Protein AF-A0A8T6W483-F1 (afdb_monomer_lite)

Structure (mmCIF, N/CA/C/O backbone):
data_AF-A0A8T6W483-F1
#
_entry.id   AF-A0A8T6W483-F1
#
loop_
_atom_site.group_PDB
_atom_site.id
_atom_site.type_symbol
_atom_site.label_atom_id
_atom_site.label_alt_id
_atom_site.label_comp_id
_atom_site.label_asym_id
_atom_site.label_entity_id
_atom_site.label_seq_id
_atom_site.pdbx_PDB_ins_code
_atom_site.Cartn_x
_atom_site.Cartn_y
_atom_site.Cartn_z
_atom_site.occupancy
_atom_site.B_iso_or_equiv
_atom_site.auth_seq_id
_atom_site.auth_comp_id
_atom_site.auth_asym_id
_atom_site.auth_atom_id
_atom_site.pdbx_PDB_model_num
ATOM 1 N N . ASP A 1 1 ? -17.066 11.357 28.129 1.00 51.72 1 ASP A N 1
ATOM 2 C CA . ASP A 1 1 ? -15.666 11.768 27.969 1.00 51.72 1 ASP A CA 1
ATOM 3 C C . ASP A 1 1 ? -14.871 11.262 29.164 1.00 51.72 1 ASP A C 1
ATOM 5 O O . ASP A 1 1 ? -14.625 11.970 30.138 1.00 51.72 1 ASP A O 1
ATOM 9 N N . ASP A 1 2 ? -14.627 9.959 29.129 1.00 63.34 2 ASP A N 1
ATOM 10 C CA . ASP A 1 2 ? -13.839 9.135 30.064 1.00 63.34 2 ASP A CA 1
ATOM 11 C C . ASP A 1 2 ? -12.342 9.124 29.708 1.00 63.34 2 ASP A C 1
ATOM 13 O O . ASP A 1 2 ? -11.528 8.600 30.469 1.00 63.34 2 ASP A O 1
ATOM 17 N N . GLY A 1 3 ? -11.967 9.765 28.598 1.00 61.94 3 GLY A N 1
ATOM 18 C CA . GLY A 1 3 ? -10.598 9.835 28.106 1.00 61.94 3 GLY A CA 1
ATOM 19 C C . GLY A 1 3 ? -10.257 8.792 27.041 1.00 61.94 3 GLY A C 1
ATOM 20 O O . GLY A 1 3 ? -9.123 8.830 26.552 1.00 61.94 3 GLY A O 1
ATOM 21 N N . ASN A 1 4 ? -11.193 7.921 26.648 1.00 66.81 4 ASN A N 1
ATOM 22 C CA . ASN A 1 4 ? -11.024 7.029 25.504 1.00 66.81 4 ASN A CA 1
ATOM 23 C C . ASN A 1 4 ? -11.397 7.756 24.200 1.00 66.81 4 ASN A C 1
ATOM 25 O O . ASN A 1 4 ? -12.457 8.374 24.107 1.00 66.81 4 ASN A O 1
ATOM 29 N N . PRO A 1 5 ? -10.518 7.774 23.179 1.00 69.19 5 PRO A N 1
ATOM 30 C CA . PRO A 1 5 ? -10.839 8.443 21.929 1.00 69.19 5 PRO A CA 1
ATOM 31 C C . PRO A 1 5 ? -11.885 7.650 21.140 1.00 69.19 5 PRO A C 1
ATOM 33 O O . PRO A 1 5 ? -11.557 6.623 20.552 1.00 69.19 5 PRO A O 1
ATOM 36 N N . GLU A 1 6 ? -13.081 8.225 20.995 1.00 81.19 6 GLU A N 1
ATOM 37 C CA . GLU A 1 6 ? -14.176 7.639 20.203 1.00 81.19 6 GLU A CA 1
ATOM 38 C C . GLU A 1 6 ? -13.802 7.370 18.728 1.00 81.19 6 GLU A C 1
ATOM 40 O O . GLU A 1 6 ? -14.425 6.589 18.003 1.00 81.19 6 GLU A O 1
ATOM 45 N N . TYR A 1 7 ? -12.770 8.066 18.237 1.00 86.50 7 TYR A N 1
ATOM 46 C CA . TYR A 1 7 ? -12.272 7.942 16.876 1.00 86.50 7 TYR A CA 1
ATOM 47 C C . TYR A 1 7 ? -10.767 8.204 16.795 1.00 86.50 7 TYR A C 1
ATOM 49 O O . TYR A 1 7 ? -10.288 9.318 17.031 1.00 86.50 7 TYR A O 1
ATOM 57 N N . VAL A 1 8 ? -10.019 7.203 16.335 1.00 90.62 8 VAL A N 1
ATOM 58 C CA . VAL A 1 8 ? -8.595 7.319 16.001 1.00 90.62 8 VAL A CA 1
ATOM 59 C C . VAL A 1 8 ? -8.408 7.067 14.514 1.00 90.62 8 VAL A C 1
ATOM 61 O O . VAL A 1 8 ? -9.003 6.162 13.934 1.00 90.62 8 VAL A O 1
ATOM 64 N N . TYR A 1 9 ? -7.541 7.851 13.875 1.00 93.69 9 TYR A N 1
ATOM 65 C CA . TYR A 1 9 ? -7.113 7.574 12.511 1.00 93.69 9 TYR A CA 1
ATOM 66 C C . TYR A 1 9 ? -5.627 7.835 12.317 1.00 93.69 9 TYR A C 1
ATOM 68 O O . TYR A 1 9 ? -5.021 8.686 12.968 1.00 93.69 9 TYR A O 1
ATOM 76 N N . HIS A 1 10 ? -5.063 7.143 11.340 1.00 94.50 10 HIS A N 1
ATOM 77 C CA . HIS A 1 10 ? -3.706 7.353 10.869 1.00 94.50 10 HIS A CA 1
ATOM 78 C C . HIS A 1 10 ? -3.695 7.367 9.350 1.00 94.50 10 HIS A C 1
ATOM 80 O O . HIS A 1 10 ? -4.379 6.578 8.697 1.00 94.50 10 HIS A O 1
ATOM 86 N N . ARG A 1 11 ? -2.885 8.259 8.783 1.00 97.31 11 ARG A N 1
ATOM 87 C CA . ARG A 1 11 ? -2.690 8.369 7.342 1.00 97.31 11 ARG A CA 1
ATOM 88 C C . ARG A 1 11 ? -1.226 8.636 7.039 1.00 97.31 11 ARG A C 1
ATOM 90 O O . ARG A 1 11 ? -0.673 9.625 7.508 1.00 97.31 11 ARG A O 1
ATOM 97 N N . GLN A 1 12 ? -0.650 7.812 6.177 1.00 97.88 12 GLN A N 1
ATOM 98 C CA . GLN A 1 12 ? 0.703 7.965 5.671 1.00 97.88 12 GLN A CA 1
ATOM 99 C C . GLN A 1 12 ? 0.693 7.889 4.147 1.00 97.88 12 GLN A C 1
ATOM 101 O O . GLN A 1 12 ? 0.126 6.967 3.564 1.00 97.88 12 GLN A O 1
ATOM 106 N N . THR A 1 13 ? 1.378 8.839 3.517 1.00 97.94 13 THR A N 1
ATOM 107 C CA . THR A 1 13 ? 1.670 8.825 2.084 1.00 97.94 13 THR A CA 1
ATOM 108 C C . THR A 1 13 ? 3.178 8.899 1.912 1.00 97.94 13 THR A C 1
ATOM 110 O O . THR A 1 13 ? 3.845 9.680 2.592 1.00 97.94 13 THR A O 1
ATOM 113 N N . SER A 1 14 ? 3.732 8.101 1.009 1.00 96.88 14 SER A N 1
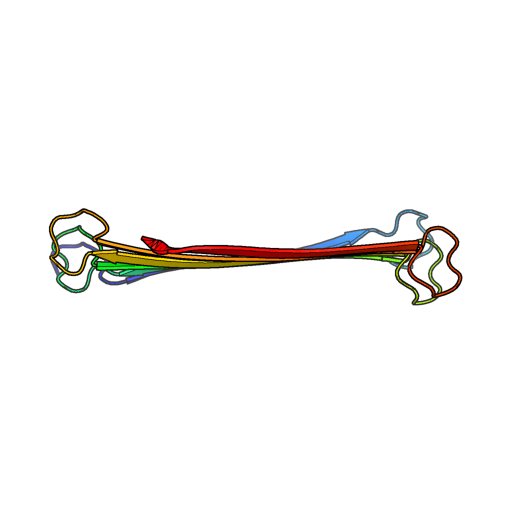ATOM 114 C CA . SER A 1 14 ? 5.144 8.164 0.645 1.00 96.88 14 SER A CA 1
ATOM 115 C C . SER A 1 14 ? 5.288 8.049 -0.860 1.00 96.88 14 SER A C 1
ATOM 117 O O . SER A 1 14 ? 4.522 7.353 -1.527 1.00 96.88 14 SER A O 1
ATOM 119 N N . TYR A 1 15 ? 6.253 8.790 -1.384 1.00 96.50 15 TYR A N 1
ATOM 120 C CA . TYR A 1 15 ? 6.494 8.910 -2.804 1.00 96.50 15 TYR A CA 1
ATOM 121 C C . TYR A 1 15 ? 7.997 9.022 -3.039 1.00 96.50 15 TYR A C 1
ATOM 123 O O . TYR A 1 15 ? 8.665 9.799 -2.356 1.00 96.50 15 TYR A O 1
ATOM 131 N N . TYR A 1 16 ? 8.518 8.240 -3.975 1.00 94.75 16 TYR A N 1
ATOM 132 C CA . TYR A 1 16 ? 9.942 8.159 -4.261 1.00 94.75 16 TYR A CA 1
ATOM 133 C C . TYR A 1 16 ? 10.185 8.047 -5.765 1.00 94.75 16 TYR A C 1
ATOM 135 O O . TYR A 1 16 ? 9.394 7.426 -6.480 1.00 94.75 16 TYR A O 1
ATOM 143 N N . ARG A 1 17 ? 11.269 8.676 -6.229 1.00 95.50 17 ARG A N 1
ATOM 144 C CA . ARG A 1 17 ? 11.774 8.574 -7.599 1.00 95.50 17 ARG A CA 1
ATOM 145 C C . ARG A 1 17 ? 13.269 8.289 -7.568 1.00 95.50 17 ARG A C 1
ATOM 147 O O . ARG A 1 17 ? 13.954 8.824 -6.695 1.00 95.50 17 ARG A O 1
ATOM 154 N N . ILE A 1 18 ? 13.749 7.488 -8.512 1.00 95.62 18 ILE A N 1
ATOM 155 C CA . ILE A 1 18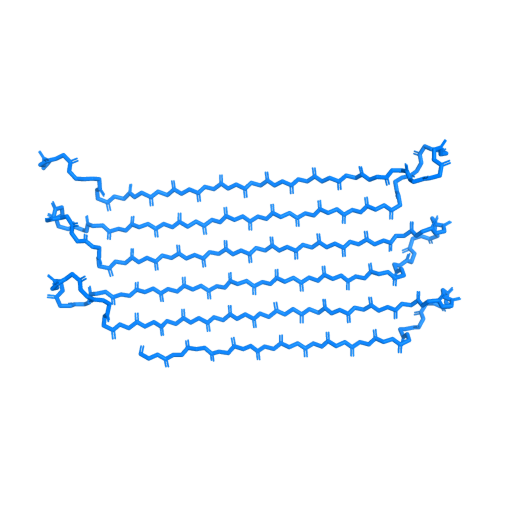 ? 15.182 7.253 -8.738 1.00 95.62 18 ILE A CA 1
ATOM 156 C C . ILE A 1 18 ? 15.493 7.592 -10.179 1.00 95.62 18 ILE A C 1
ATOM 158 O O . ILE A 1 18 ? 14.749 7.205 -11.075 1.00 95.62 18 ILE A O 1
ATOM 162 N N . ASP A 1 19 ? 16.583 8.314 -10.365 1.00 93.31 19 ASP A N 1
ATOM 163 C CA . ASP A 1 19 ? 17.291 8.435 -11.626 1.00 93.31 19 ASP A CA 1
ATOM 164 C C . ASP A 1 19 ? 18.502 7.514 -11.461 1.00 93.31 19 ASP A C 1
ATOM 166 O O . ASP A 1 19 ? 19.379 7.768 -10.630 1.00 93.31 19 ASP A O 1
ATOM 170 N N . TRP A 1 20 ? 18.439 6.341 -12.092 1.00 89.44 20 TRP A N 1
ATOM 171 C CA . TRP A 1 20 ? 19.418 5.283 -11.845 1.00 89.44 20 TRP A CA 1
ATOM 172 C C . TRP A 1 20 ? 20.687 5.455 -12.687 1.00 89.44 20 TRP A C 1
ATOM 174 O O . TRP A 1 20 ? 21.751 4.986 -12.279 1.00 89.44 20 TRP A O 1
ATOM 184 N N . ASN A 1 21 ? 20.573 6.128 -13.834 1.00 89.50 21 ASN A N 1
ATOM 185 C CA . ASN A 1 21 ? 21.651 6.391 -14.786 1.00 89.50 21 ASN A CA 1
ATOM 186 C C . ASN A 1 21 ? 22.240 7.814 -14.679 1.00 89.50 21 ASN A C 1
ATOM 188 O O . ASN A 1 21 ? 23.253 8.073 -15.327 1.00 89.50 21 ASN A O 1
ATOM 192 N N . ASP A 1 22 ? 21.695 8.669 -13.806 1.00 89.69 22 ASP A N 1
ATOM 193 C CA . ASP A 1 22 ? 22.158 10.033 -13.486 1.00 89.69 22 ASP A CA 1
ATOM 194 C C . ASP A 1 22 ? 22.163 10.967 -14.710 1.00 89.69 22 ASP A C 1
ATOM 196 O O . ASP A 1 22 ? 23.062 11.795 -14.890 1.00 89.69 22 ASP A O 1
ATOM 200 N N . ASP A 1 23 ? 21.170 10.812 -15.589 1.00 93.62 23 ASP A N 1
ATOM 201 C CA . ASP A 1 23 ? 21.019 11.623 -16.805 1.00 93.62 23 ASP A CA 1
ATOM 202 C C . ASP A 1 23 ? 19.967 12.739 -16.682 1.00 93.62 23 ASP A C 1
ATOM 204 O O . ASP A 1 23 ? 19.797 13.556 -17.593 1.00 93.62 23 ASP A O 1
ATOM 208 N N . GLY A 1 24 ? 19.320 12.835 -15.520 1.00 92.38 24 GLY A N 1
ATOM 209 C CA . GLY A 1 24 ? 18.306 13.825 -15.194 1.00 92.38 24 GLY A CA 1
ATOM 210 C C . GLY A 1 24 ? 16.870 13.355 -15.424 1.00 92.38 24 GLY A C 1
ATOM 211 O O . GLY A 1 24 ? 15.949 14.146 -15.181 1.00 92.38 24 GLY A O 1
ATOM 212 N N . ILE A 1 25 ? 16.654 12.112 -15.864 1.00 91.81 25 ILE A N 1
ATOM 213 C CA . ILE A 1 25 ? 15.329 11.530 -16.089 1.00 91.81 25 ILE A CA 1
ATOM 214 C C . ILE A 1 25 ? 15.087 10.392 -15.085 1.00 91.81 25 ILE A C 1
ATOM 216 O O . ILE A 1 25 ? 15.908 9.514 -14.842 1.00 91.81 25 ILE A O 1
ATOM 220 N N . TRP A 1 26 ? 13.922 10.420 -14.436 1.00 93.25 26 TRP A N 1
ATOM 221 C CA . TRP A 1 26 ? 13.574 9.422 -13.425 1.00 93.25 26 TRP A CA 1
ATOM 222 C C . TRP A 1 26 ? 13.143 8.116 -14.090 1.00 93.25 26 TRP A C 1
ATOM 224 O O . TRP A 1 26 ? 12.149 8.108 -14.811 1.00 93.25 26 TRP A O 1
ATOM 234 N N . THR A 1 27 ? 13.812 7.017 -13.753 1.00 94.81 27 THR A N 1
ATOM 235 C CA . THR A 1 27 ? 13.515 5.680 -14.285 1.00 94.81 27 THR A CA 1
ATOM 236 C C . THR A 1 27 ? 12.688 4.822 -13.335 1.00 94.81 27 THR A C 1
ATOM 238 O O . THR A 1 27 ? 12.087 3.833 -13.732 1.00 94.81 27 THR A O 1
ATOM 241 N N . HIS A 1 28 ? 12.645 5.162 -12.043 1.00 95.56 28 HIS A N 1
ATOM 242 C CA . HIS A 1 28 ? 11.907 4.389 -11.040 1.00 95.56 28 HIS A CA 1
ATOM 243 C C . HIS A 1 28 ? 10.922 5.268 -10.292 1.00 95.56 28 HIS A C 1
ATOM 245 O O . 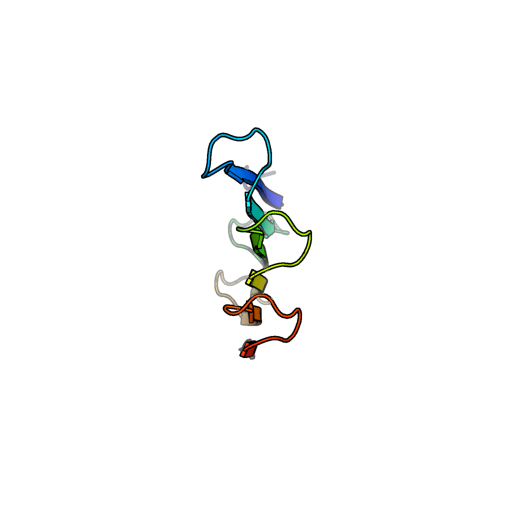HIS A 1 28 ? 11.273 6.353 -9.827 1.00 95.56 28 HIS A O 1
ATOM 251 N N . TYR A 1 29 ? 9.714 4.754 -10.079 1.00 96.44 29 TYR A N 1
ATOM 252 C CA . TYR A 1 29 ? 8.650 5.451 -9.371 1.00 96.44 29 TYR A CA 1
ATOM 253 C C . TYR A 1 29 ? 8.023 4.527 -8.338 1.00 96.44 29 TYR A C 1
ATOM 255 O O . TYR A 1 29 ? 7.542 3.446 -8.665 1.00 96.44 29 TYR A O 1
ATOM 263 N N . GLN A 1 30 ? 7.970 4.971 -7.085 1.00 97.00 30 GLN A N 1
ATOM 264 C CA . GLN A 1 30 ? 7.279 4.255 -6.020 1.00 97.00 30 GLN A CA 1
ATOM 265 C C . GLN A 1 30 ? 6.284 5.171 -5.316 1.00 97.00 30 GLN A C 1
ATOM 267 O O . GLN A 1 30 ? 6.607 6.288 -4.912 1.00 97.00 30 GLN A O 1
ATOM 272 N N . TYR A 1 31 ? 5.080 4.655 -5.106 1.00 97.56 31 TYR A N 1
ATOM 273 C CA . TYR A 1 31 ? 4.026 5.280 -4.323 1.00 97.56 31 TYR A CA 1
ATOM 274 C C . TYR A 1 31 ? 3.507 4.302 -3.273 1.00 97.56 31 TYR A C 1
ATOM 276 O O . TYR A 1 31 ? 3.287 3.123 -3.549 1.00 97.56 31 TYR A O 1
ATOM 284 N N . SER A 1 32 ? 3.265 4.800 -2.066 1.00 97.44 32 SER A N 1
ATOM 285 C CA . SER A 1 32 ? 2.539 4.060 -1.042 1.00 97.44 32 SER A CA 1
ATOM 286 C C . SER A 1 32 ? 1.599 4.968 -0.272 1.00 97.44 32 SER A C 1
ATOM 288 O O . SER A 1 32 ? 1.980 6.062 0.146 1.00 97.44 32 SER A O 1
ATOM 290 N N . TYR A 1 33 ? 0.403 4.469 -0.009 1.00 98.00 33 TYR A N 1
ATOM 291 C CA . TYR A 1 33 ? -0.599 5.096 0.829 1.00 98.00 33 TYR A CA 1
ATOM 292 C C . TYR A 1 33 ? -1.119 4.081 1.835 1.00 98.00 33 TYR A C 1
ATOM 294 O O . TYR A 1 33 ? -1.475 2.961 1.475 1.00 98.00 33 TYR A O 1
ATOM 302 N N . ASN A 1 34 ? -1.158 4.471 3.100 1.00 97.62 34 ASN A N 1
ATOM 303 C CA . ASN A 1 34 ? -1.630 3.643 4.193 1.00 97.62 34 ASN A CA 1
ATOM 304 C C . ASN A 1 34 ? -2.566 4.475 5.060 1.00 97.62 34 ASN A C 1
ATOM 306 O O . ASN A 1 34 ? -2.209 5.566 5.508 1.00 97.62 34 ASN A O 1
ATOM 310 N N . TYR A 1 35 ? -3.767 3.966 5.272 1.00 97.69 35 TYR A N 1
ATOM 311 C CA . TYR A 1 35 ? -4.786 4.599 6.080 1.00 97.69 35 TYR A CA 1
ATOM 312 C C . TYR A 1 35 ? -5.451 3.555 6.956 1.00 97.69 35 TYR A C 1
ATOM 314 O O . TYR A 1 35 ? -5.764 2.460 6.494 1.00 97.69 35 TYR A O 1
ATOM 322 N N . TRP A 1 36 ? -5.679 3.894 8.215 1.00 96.31 36 TRP A N 1
ATOM 323 C CA . TRP A 1 36 ? -6.503 3.076 9.087 1.00 96.31 36 TRP A CA 1
ATOM 324 C C . TRP A 1 36 ? -7.274 3.942 10.073 1.00 96.31 36 TRP A C 1
ATOM 326 O O . TRP A 1 36 ? -6.855 5.058 10.394 1.00 96.31 36 TRP A O 1
ATOM 336 N N . THR A 1 37 ? -8.410 3.422 10.525 1.00 95.00 37 THR A N 1
ATOM 337 C CA . THR A 1 37 ? -9.247 4.030 11.558 1.00 95.00 37 THR A CA 1
ATOM 338 C C . THR A 1 37 ? -9.679 2.993 12.569 1.00 95.00 37 THR A C 1
ATOM 340 O O . THR A 1 37 ? -9.847 1.824 12.223 1.00 95.00 37 THR A O 1
ATOM 343 N N . TYR A 1 38 ? -9.933 3.465 13.775 1.00 90.62 38 TYR A N 1
ATOM 344 C CA . TYR A 1 38 ? -10.481 2.723 14.895 1.00 90.62 38 TYR A CA 1
ATOM 345 C C . TYR A 1 38 ? -11.590 3.578 15.510 1.00 90.62 38 TYR A C 1
ATOM 347 O O . TYR A 1 38 ? -11.420 4.799 15.602 1.00 90.62 38 TYR A O 1
ATOM 355 N N . LYS A 1 39 ? -12.728 2.969 15.834 1.00 90.69 39 LYS A N 1
ATOM 356 C CA . LYS A 1 39 ? -13.870 3.638 16.457 1.00 90.69 39 LYS A CA 1
ATOM 357 C C . LYS A 1 39 ? -14.293 2.862 17.690 1.00 90.69 39 LYS A C 1
ATOM 359 O O . LYS A 1 39 ? -14.394 1.648 17.574 1.00 90.69 39 LYS A O 1
ATOM 364 N N . ASP A 1 40 ? -14.507 3.619 18.752 1.00 86.50 40 ASP A N 1
ATOM 365 C CA . ASP A 1 40 ? -14.990 3.226 20.076 1.00 86.50 40 ASP A CA 1
ATOM 366 C C . ASP A 1 40 ? -16.212 4.128 20.339 1.00 86.50 40 ASP A C 1
ATOM 368 O O . ASP A 1 40 ? -16.091 5.284 20.735 1.00 86.50 40 ASP A O 1
ATOM 372 N N . VAL A 1 41 ? -17.380 3.719 19.860 1.00 81.56 41 VAL A N 1
ATOM 373 C CA . VAL A 1 41 ? -18.569 4.569 19.734 1.00 81.56 41 VAL A CA 1
ATOM 374 C C . VAL A 1 41 ? -19.127 4.940 21.100 1.00 81.56 41 VAL A C 1
ATOM 376 O O . VAL A 1 41 ? -19.674 6.042 21.237 1.00 81.56 41 VAL A O 1
ATOM 379 N N . ASP A 1 42 ? -19.019 4.052 22.082 1.00 82.94 42 ASP A N 1
ATOM 380 C CA . ASP A 1 42 ? -19.556 4.270 23.421 1.00 82.94 42 ASP A CA 1
ATOM 381 C C . ASP A 1 42 ? -18.499 4.669 24.476 1.00 82.94 42 ASP A C 1
ATOM 383 O O . ASP A 1 42 ? -18.873 5.086 25.579 1.00 82.94 42 ASP A O 1
ATOM 387 N N . SER A 1 43 ? -17.219 4.703 24.077 1.00 81.12 43 SER A N 1
ATOM 388 C CA . SER A 1 43 ? -16.043 5.073 24.882 1.00 81.12 43 SER A CA 1
ATOM 389 C C . SER A 1 43 ? -15.686 4.078 25.993 1.00 81.12 43 SER A C 1
ATOM 391 O O . SER A 1 43 ? -14.935 4.417 26.919 1.00 81.12 43 SER A O 1
ATOM 393 N N . ASP A 1 44 ? -16.174 2.840 25.926 1.00 79.94 44 ASP A N 1
ATOM 394 C CA . ASP A 1 44 ? -15.903 1.820 26.938 1.00 79.94 44 ASP A CA 1
ATOM 395 C C . ASP A 1 44 ? -14.464 1.256 26.885 1.00 79.94 44 ASP A C 1
ATOM 397 O O . ASP A 1 44 ? -13.984 0.661 27.862 1.00 79.94 44 ASP A O 1
ATOM 401 N N . GLY A 1 45 ? -13.728 1.547 25.805 1.00 79.56 45 GLY A N 1
ATOM 402 C CA . GLY A 1 45 ? -12.349 1.125 25.573 1.00 79.56 45 GLY A CA 1
ATOM 403 C C . GLY A 1 45 ? -12.189 -0.075 24.637 1.00 79.56 45 GLY A C 1
ATOM 404 O O . GLY A 1 45 ? -11.044 -0.483 24.395 1.00 79.56 45 GLY A O 1
ATOM 405 N N . ASN A 1 46 ? -13.281 -0.625 24.112 1.00 82.19 46 ASN A N 1
ATOM 406 C CA . ASN A 1 46 ? -13.307 -1.581 23.012 1.00 82.19 46 ASN A CA 1
ATOM 407 C C . ASN A 1 46 ? -13.515 -0.843 21.682 1.00 82.19 46 ASN A C 1
ATOM 409 O O . ASN A 1 46 ? -13.779 0.350 21.645 1.00 82.19 46 ASN A O 1
ATOM 413 N N . ALA A 1 47 ? -13.307 -1.515 20.547 1.00 84.56 47 ALA A N 1
ATOM 414 C CA . ALA A 1 47 ? -13.760 -0.936 19.283 1.00 84.56 47 ALA A CA 1
ATOM 415 C C . ALA A 1 47 ? -14.792 -1.807 18.646 1.00 84.56 47 ALA A C 1
ATOM 417 O O . ALA A 1 47 ? -14.514 -2.957 18.326 1.00 84.56 47 ALA A O 1
ATOM 418 N N . GLU A 1 48 ? -15.845 -1.147 18.216 1.00 91.06 48 GLU A N 1
ATOM 419 C CA . GLU A 1 48 ? -16.912 -1.717 17.424 1.00 91.06 48 GLU A CA 1
ATOM 420 C C . GLU A 1 48 ? -16.558 -1.671 15.934 1.00 91.06 48 GLU A C 1
ATOM 422 O O . GLU A 1 48 ? -17.168 -2.355 15.111 1.00 91.06 48 GLU A O 1
ATOM 427 N N . TYR A 1 49 ? -15.557 -0.868 15.531 1.00 93.75 49 TYR A N 1
ATOM 428 C CA . TYR A 1 49 ? -15.156 -0.787 14.126 1.00 93.75 49 TYR A CA 1
ATOM 429 C C . TYR A 1 49 ? -13.682 -0.456 13.879 1.00 93.75 49 TYR A C 1
ATOM 431 O O . TYR A 1 49 ? -13.171 0.603 14.255 1.00 93.75 49 TYR A O 1
ATOM 439 N N . MET A 1 50 ? -13.032 -1.286 13.060 1.00 95.50 50 MET A N 1
ATOM 440 C CA . MET A 1 50 ? -11.724 -0.989 12.475 1.00 95.50 50 MET A CA 1
ATOM 441 C C . MET A 1 50 ? -11.793 -0.989 10.948 1.00 95.50 50 MET A C 1
ATOM 443 O O . MET A 1 50 ? -12.393 -1.862 10.327 1.00 95.50 50 MET A O 1
ATOM 447 N N . TYR A 1 51 ? -11.102 -0.037 10.324 1.00 96.44 51 TYR A N 1
ATOM 448 C CA . TYR A 1 51 ? -10.916 0.019 8.875 1.00 96.44 51 TYR A CA 1
ATOM 449 C C 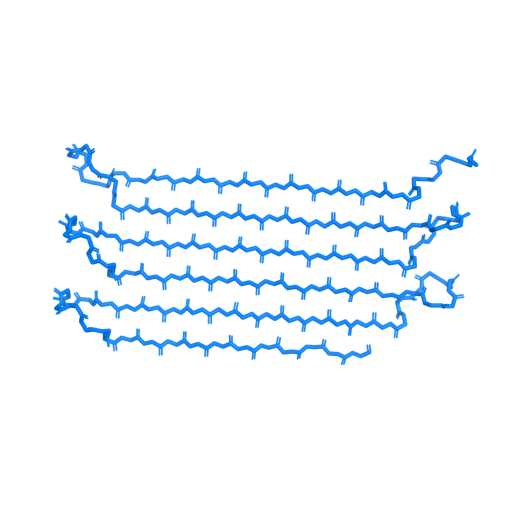. TYR A 1 51 ? -9.447 0.179 8.523 1.00 96.44 51 TYR A C 1
ATOM 451 O O . TYR A 1 51 ? -8.724 0.935 9.170 1.00 96.44 51 TYR A O 1
ATOM 459 N N . ARG A 1 52 ? -9.005 -0.497 7.463 1.00 97.38 52 ARG A N 1
ATOM 460 C CA . ARG A 1 52 ? -7.659 -0.369 6.912 1.00 97.38 52 ARG A CA 1
ATOM 461 C C . ARG A 1 52 ? -7.692 -0.348 5.392 1.00 97.38 52 ARG A C 1
ATOM 463 O O . ARG A 1 52 ? -8.316 -1.186 4.751 1.00 97.38 52 ARG A O 1
ATOM 470 N N . TYR A 1 53 ? -6.919 0.568 4.834 1.00 97.88 53 TYR A N 1
ATOM 471 C CA . TYR A 1 53 ? -6.691 0.724 3.413 1.00 97.88 53 TYR A CA 1
ATOM 472 C C . TYR A 1 53 ? -5.199 0.880 3.139 1.00 97.88 53 TYR A C 1
ATOM 474 O O . TYR A 1 53 ? -4.536 1.746 3.712 1.00 97.88 53 TYR A O 1
ATOM 482 N N . VAL A 1 54 ? -4.663 0.067 2.236 1.00 97.81 54 VAL A N 1
ATOM 483 C CA . VAL A 1 54 ? -3.286 0.192 1.755 1.00 97.81 54 VAL A CA 1
ATOM 484 C C . VAL A 1 54 ? -3.293 0.177 0.239 1.00 97.81 54 VAL A C 1
ATOM 486 O O . VAL A 1 54 ? -3.917 -0.679 -0.379 1.00 97.81 54 VAL A O 1
ATOM 489 N N . ASN A 1 55 ? -2.563 1.104 -0.361 1.00 97.75 55 ASN A N 1
ATOM 490 C CA . ASN A 1 55 ? -2.249 1.081 -1.775 1.00 97.75 55 ASN A CA 1
ATOM 491 C C . ASN A 1 55 ? -0.741 1.226 -1.959 1.00 97.75 55 ASN A C 1
ATOM 493 O O . ASN A 1 55 ? -0.102 2.054 -1.316 1.00 97.75 55 ASN A O 1
ATOM 497 N N . TYR A 1 56 ? -0.181 0.404 -2.830 1.00 97.75 56 TYR A N 1
ATOM 498 C CA . TYR A 1 56 ? 1.216 0.443 -3.219 1.00 97.75 56 TYR A CA 1
ATOM 499 C C . TYR A 1 56 ? 1.297 0.359 -4.735 1.00 97.75 56 TYR A C 1
ATOM 501 O O . TYR A 1 56 ? 0.577 -0.425 -5.357 1.00 97.75 56 TYR A O 1
ATOM 509 N N . AL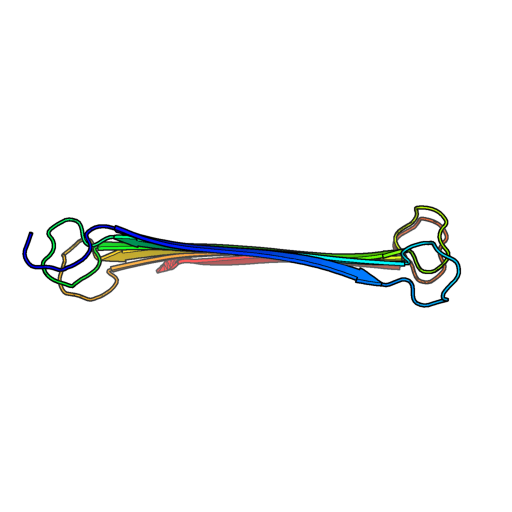A A 1 57 ? 2.186 1.151 -5.315 1.00 97.56 57 ALA A N 1
ATOM 510 C CA . ALA A 1 57 ? 2.505 1.096 -6.724 1.00 97.56 57 ALA A CA 1
ATOM 511 C C . ALA A 1 57 ? 4.008 1.279 -6.927 1.00 97.56 57 ALA A C 1
ATOM 513 O O . ALA A 1 57 ? 4.644 2.091 -6.253 1.00 97.56 57 ALA A O 1
ATOM 514 N N . TYR A 1 58 ? 4.552 0.519 -7.865 1.00 97.44 58 TYR A N 1
ATOM 515 C CA . TYR A 1 58 ? 5.936 0.582 -8.291 1.00 97.44 58 TYR A CA 1
ATOM 516 C C . TYR A 1 58 ? 5.994 0.448 -9.806 1.00 97.44 58 TYR A C 1
ATOM 518 O O . TYR A 1 58 ? 5.386 -0.470 -10.364 1.00 97.44 58 TYR A O 1
ATOM 526 N N . TYR A 1 59 ? 6.713 1.364 -10.439 1.00 96.69 59 TYR A N 1
ATOM 527 C CA . TYR A 1 59 ? 6.876 1.438 -11.880 1.00 96.69 59 TYR A CA 1
ATOM 528 C C . TYR A 1 59 ? 8.349 1.626 -12.223 1.00 96.69 59 TYR A C 1
ATOM 530 O O . TYR A 1 59 ? 9.062 2.321 -11.489 1.00 96.69 59 TYR A O 1
ATOM 538 N N . VAL A 1 60 ? 8.775 1.009 -13.318 1.00 96.06 60 VAL A N 1
ATOM 539 C CA . VAL A 1 60 ? 10.08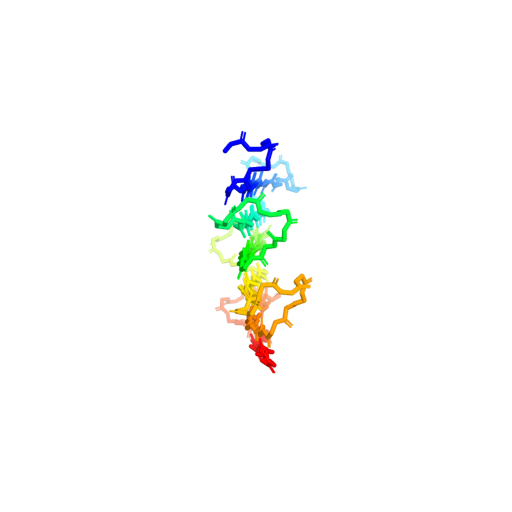6 1.213 -13.934 1.00 96.06 60 VAL A CA 1
ATOM 540 C C . VAL A 1 60 ? 9.859 1.530 -15.404 1.00 96.06 60 VAL A C 1
ATOM 542 O O . VAL A 1 60 ? 9.029 0.861 -16.014 1.00 96.06 60 VAL A O 1
ATOM 545 N N . ASP A 1 61 ? 10.553 2.570 -15.850 1.00 93.56 61 ASP A N 1
ATOM 546 C CA . ASP A 1 61 ? 10.758 3.024 -17.228 1.00 93.56 61 ASP A CA 1
ATOM 547 C C . ASP A 1 61 ? 12.284 3.159 -17.366 1.00 93.56 61 ASP A C 1
ATOM 549 O O . ASP A 1 61 ? 12.874 4.160 -16.945 1.00 93.56 61 ASP A O 1
ATOM 553 N N . ALA A 1 62 ? 12.956 2.054 -17.671 1.00 91.19 62 ALA A N 1
ATOM 554 C CA . ALA A 1 62 ? 14.401 1.930 -17.552 1.00 91.19 62 ALA A CA 1
ATOM 555 C C . ALA A 1 62 ? 15.126 2.597 -18.718 1.00 91.19 62 ALA A C 1
ATOM 557 O O . ALA A 1 62 ? 16.220 3.132 -18.507 1.00 91.19 62 ALA A O 1
ATOM 558 N N . ASP A 1 63 ? 14.543 2.545 -19.910 1.00 91.56 63 ASP A N 1
ATOM 559 C CA . ASP A 1 63 ? 15.117 3.096 -21.131 1.00 91.56 63 ASP A CA 1
ATOM 560 C C . ASP A 1 63 ? 14.605 4.514 -21.476 1.00 91.56 63 ASP A C 1
ATOM 562 O O . ASP A 1 63 ? 15.222 5.193 -22.303 1.00 91.56 63 ASP A O 1
ATOM 566 N N . GLN A 1 64 ? 13.603 5.003 -20.728 1.00 91.50 64 GLN A N 1
ATOM 567 C CA . GLN A 1 64 ? 13.051 6.361 -20.772 1.00 91.50 64 GLN A CA 1
ATOM 568 C C . GLN A 1 64 ? 12.228 6.655 -22.031 1.00 91.50 64 GLN A C 1
ATOM 570 O O . GLN A 1 64 ? 12.242 7.787 -22.538 1.00 91.50 64 GLN A O 1
ATOM 575 N N . ASP A 1 65 ? 11.516 5.656 -22.540 1.00 90.38 65 ASP A N 1
ATOM 576 C CA . ASP A 1 65 ? 10.719 5.749 -23.761 1.00 90.38 65 ASP A CA 1
ATOM 577 C C . ASP A 1 65 ? 9.200 5.937 -23.521 1.00 90.38 65 ASP A C 1
ATOM 579 O O . ASP A 1 65 ? 8.417 5.987 -24.477 1.00 90.38 65 ASP A O 1
ATOM 583 N N . ASP A 1 66 ? 8.799 6.135 -22.256 1.00 87.44 66 ASP A N 1
ATOM 584 C CA . ASP A 1 66 ? 7.419 6.199 -21.748 1.00 87.44 66 ASP A CA 1
ATOM 585 C C . ASP A 1 66 ? 6.652 4.849 -21.767 1.00 87.44 66 ASP A C 1
ATOM 587 O O . ASP A 1 66 ? 5.458 4.813 -21.418 1.00 87.44 66 ASP A O 1
ATOM 591 N N . ASN A 1 67 ? 7.304 3.732 -22.103 1.00 89.38 67 ASN A N 1
ATOM 592 C CA . ASN A 1 67 ? 6.818 2.374 -21.870 1.00 89.38 67 ASN A CA 1
ATOM 593 C C . ASN A 1 67 ? 7.349 1.852 -20.526 1.00 89.38 67 ASN A C 1
ATOM 595 O O . ASN A 1 67 ? 8.417 2.201 -20.045 1.00 89.38 67 ASN A O 1
ATOM 599 N N . LEU A 1 68 ? 6.526 1.070 -19.822 1.00 92.31 68 LEU A N 1
ATOM 600 C CA . LEU A 1 68 ? 6.887 0.575 -18.493 1.00 92.31 68 LEU A CA 1
ATOM 601 C C . LEU A 1 68 ? 7.330 -0.881 -18.579 1.00 92.31 68 LEU A C 1
ATOM 603 O O . LEU A 1 68 ? 6.470 -1.764 -18.663 1.00 92.31 68 LEU A O 1
ATOM 607 N N . GLU A 1 69 ? 8.620 -1.154 -18.394 1.00 95.25 69 GLU A N 1
ATOM 608 C CA . GLU A 1 69 ? 9.143 -2.526 -18.345 1.00 95.25 69 GLU A CA 1
ATOM 609 C C . GLU A 1 69 ? 8.695 -3.247 -17.074 1.00 95.25 69 GLU A C 1
ATOM 611 O O . GLU A 1 69 ? 8.618 -4.478 -17.012 1.00 95.25 69 GLU A O 1
ATOM 616 N N . VAL A 1 70 ? 8.385 -2.491 -16.013 1.00 96.50 70 VAL A N 1
ATOM 617 C CA . VAL A 1 70 ? 7.831 -3.045 -14.778 1.00 96.50 70 VAL A CA 1
ATOM 618 C C . VAL A 1 70 ? 6.656 -2.220 -14.295 1.00 96.50 70 VAL A C 1
ATOM 620 O O . VAL A 1 70 ? 6.771 -1.030 -14.011 1.00 96.50 70 VAL A O 1
ATOM 623 N N . LYS A 1 71 ? 5.544 -2.900 -14.016 1.00 96.56 71 LYS A N 1
ATOM 624 C CA . LYS A 1 71 ? 4.445 -2.338 -13.229 1.00 96.56 71 LYS A CA 1
ATOM 625 C C . LYS A 1 71 ? 3.993 -3.317 -12.163 1.00 96.56 71 LYS A C 1
ATOM 627 O O . LYS A 1 71 ? 3.597 -4.444 -12.444 1.00 96.56 71 LYS A O 1
ATOM 632 N N . ARG A 1 72 ? 4.009 -2.873 -10.908 1.00 97.69 72 ARG A N 1
ATOM 633 C CA . ARG A 1 72 ? 3.509 -3.637 -9.763 1.00 97.69 72 ARG A CA 1
ATOM 634 C C . ARG A 1 72 ? 2.564 -2.777 -8.956 1.00 97.69 72 ARG A C 1
ATOM 636 O O . ARG A 1 72 ? 2.934 -1.696 -8.512 1.00 97.69 72 ARG A O 1
ATOM 643 N N . THR A 1 73 ? 1.358 -3.270 -8.716 1.00 97.62 73 THR A N 1
ATOM 644 C CA . THR A 1 73 ? 0.421 -2.605 -7.809 1.00 97.62 73 THR A CA 1
ATOM 645 C C . THR A 1 73 ? -0.146 -3.590 -6.806 1.00 97.62 73 THR A C 1
ATOM 647 O O . THR A 1 73 ? -0.329 -4.773 -7.097 1.00 97.62 73 THR A O 1
ATOM 650 N N . ASN A 1 74 ? -0.412 -3.094 -5.606 1.00 97.12 74 ASN A N 1
ATOM 651 C CA . ASN A 1 74 ? -1.071 -3.840 -4.555 1.00 97.12 74 ASN A CA 1
ATOM 652 C C . ASN A 1 74 ? -2.086 -2.945 -3.847 1.00 97.12 74 ASN A C 1
ATOM 654 O O . ASN A 1 74 ? -1.850 -1.762 -3.599 1.00 97.12 74 ASN A O 1
ATOM 658 N N . TYR A 1 75 ? -3.226 -3.532 -3.535 1.00 96.81 75 TYR A N 1
ATOM 659 C CA . TYR A 1 75 ? -4.333 -2.901 -2.854 1.00 96.81 75 TYR A CA 1
ATOM 660 C C . TYR A 1 75 ? -4.805 -3.830 -1.744 1.00 96.81 75 TYR A C 1
ATOM 662 O O . TYR A 1 75 ? -4.982 -5.027 -1.971 1.00 96.81 75 TYR A O 1
ATOM 670 N N . VAL A 1 76 ? -5.017 -3.271 -0.559 1.00 97.94 76 VAL A N 1
ATOM 671 C CA . VAL A 1 76 ? -5.586 -3.956 0.598 1.00 97.94 76 VAL A CA 1
ATOM 672 C C . VAL A 1 76 ? -6.718 -3.101 1.140 1.00 97.94 76 VAL A C 1
ATOM 674 O O . VAL A 1 76 ? -6.511 -1.928 1.441 1.00 97.94 76 VAL A O 1
ATOM 677 N N . TYR A 1 77 ? -7.880 -3.708 1.313 1.00 97.94 77 TYR A N 1
ATOM 678 C CA . TYR A 1 77 ? -9.037 -3.140 1.987 1.00 97.94 77 TYR A CA 1
ATOM 679 C C . TYR A 1 77 ? -9.478 -4.118 3.063 1.00 97.94 77 TYR A C 1
ATOM 681 O O . TYR A 1 77 ? -9.607 -5.310 2.792 1.00 97.94 77 TYR A O 1
ATOM 689 N N . GLN A 1 78 ? -9.667 -3.645 4.288 1.00 98.25 78 GLN A N 1
ATOM 690 C CA . GLN A 1 78 ? -10.088 -4.494 5.393 1.00 98.25 78 GLN A CA 1
ATOM 691 C C . GLN A 1 78 ? -11.017 -3.742 6.342 1.00 98.25 78 GLN A C 1
ATOM 693 O O . GLN A 1 78 ? -10.774 -2.572 6.645 1.00 98.25 78 GLN A O 1
ATOM 698 N N . THR A 1 79 ? -12.036 -4.434 6.838 1.00 97.94 79 THR A N 1
ATOM 699 C CA . THR A 1 79 ? -12.921 -3.976 7.910 1.00 97.94 79 THR A CA 1
ATOM 700 C C . THR A 1 79 ? -13.073 -5.059 8.965 1.00 97.94 79 THR A C 1
ATOM 702 O O . THR A 1 79 ? -13.108 -6.245 8.629 1.00 97.94 79 THR A O 1
ATOM 705 N N . TRP A 1 80 ? -13.196 -4.644 10.218 1.00 97.44 80 TRP A N 1
ATOM 706 C CA . TRP A 1 80 ? -13.571 -5.495 11.342 1.00 97.44 80 TRP A CA 1
ATOM 707 C C . TRP A 1 80 ? -14.698 -4.830 12.114 1.00 97.44 80 TRP A C 1
ATOM 709 O O . TRP A 1 80 ? -14.745 -3.595 12.157 1.00 97.44 80 TRP A O 1
ATOM 719 N N . LYS A 1 81 ? -15.585 -5.647 12.676 1.00 95.75 81 LYS A N 1
ATOM 720 C CA . LYS A 1 81 ? -16.679 -5.196 13.530 1.00 95.75 81 LYS A CA 1
ATOM 721 C C . LYS A 1 81 ? -16.810 -6.082 14.747 1.00 95.75 81 LYS A C 1
ATOM 723 O O . LYS A 1 81 ? -16.646 -7.292 14.612 1.00 95.75 81 LYS A O 1
ATOM 728 N N . ASP A 1 82 ? -17.077 -5.448 15.868 1.00 93.75 82 ASP A N 1
ATOM 729 C CA . ASP A 1 82 ? -17.519 -6.045 17.121 1.00 93.75 82 ASP A CA 1
ATOM 730 C C . ASP A 1 82 ? -18.931 -5.479 17.308 1.00 93.75 82 ASP A C 1
ATOM 732 O O . ASP A 1 82 ? -19.108 -4.286 17.544 1.00 93.75 82 ASP A O 1
ATOM 736 N N . ASP A 1 83 ? -19.927 -6.270 16.910 1.00 90.25 83 ASP A N 1
ATOM 737 C CA . ASP A 1 83 ? -21.328 -5.858 16.860 1.00 90.25 83 ASP A CA 1
ATOM 738 C C . ASP A 1 83 ? -22.013 -6.069 18.228 1.00 90.25 83 ASP A C 1
ATOM 740 O O . ASP A 1 83 ? -23.067 -5.462 18.464 1.00 90.25 83 ASP A O 1
ATOM 744 N N . ASP A 1 84 ? -21.463 -6.929 19.097 1.00 92.00 84 ASP A N 1
ATOM 745 C CA . ASP A 1 84 ? -21.964 -7.190 20.453 1.00 92.00 84 ASP A CA 1
ATOM 746 C C . ASP A 1 84 ? -21.176 -6.520 21.592 1.00 92.00 84 ASP A C 1
ATOM 748 O O . ASP A 1 84 ? -21.643 -6.558 22.736 1.00 92.00 84 ASP A O 1
ATOM 752 N N . ASP A 1 85 ? -20.104 -5.808 21.241 1.00 87.44 85 ASP A N 1
ATOM 753 C CA . ASP A 1 85 ? -19.309 -4.932 22.104 1.00 87.44 85 ASP A CA 1
ATOM 754 C C . ASP A 1 85 ? -18.666 -5.688 23.278 1.00 87.44 85 ASP A C 1
ATOM 756 O O . ASP A 1 85 ? -18.620 -5.235 24.426 1.00 87.44 85 ASP A O 1
ATOM 760 N N . ASP A 1 86 ? -18.218 -6.919 23.007 1.00 89.69 86 ASP A N 1
ATOM 761 C CA . ASP A 1 86 ? -17.581 -7.788 24.001 1.00 89.69 86 ASP A CA 1
ATOM 762 C C . ASP A 1 86 ? -16.041 -7.692 24.012 1.00 89.69 86 ASP A C 1
ATOM 764 O O . ASP A 1 86 ? -15.370 -8.324 24.844 1.00 89.69 86 ASP A O 1
ATOM 768 N N . GLY A 1 87 ? -15.479 -6.872 23.117 1.00 87.88 87 GLY A N 1
ATOM 769 C CA . GLY A 1 87 ? -14.048 -6.701 22.887 1.00 87.88 87 GLY A CA 1
ATOM 770 C C . GLY A 1 87 ? -13.469 -7.680 21.859 1.00 87.88 87 GLY A C 1
ATOM 771 O O . GLY A 1 87 ? -12.243 -7.717 21.662 1.00 87.88 87 GLY A O 1
ATOM 772 N N . THR A 1 88 ? -14.309 -8.486 21.204 1.00 91.56 88 THR A N 1
ATOM 773 C CA . THR A 1 88 ? -13.932 -9.466 20.184 1.00 91.56 88 THR A CA 1
ATOM 774 C C . THR A 1 88 ? -14.567 -9.121 18.847 1.00 91.56 88 THR A C 1
ATOM 776 O O . THR A 1 88 ? -15.746 -8.844 18.722 1.00 91.56 88 THR A O 1
ATOM 779 N N . TRP A 1 89 ? -13.786 -9.221 17.773 1.00 95.25 89 TRP A N 1
ATOM 780 C CA . TRP A 1 89 ? -14.343 -9.058 16.436 1.00 95.25 89 TRP A CA 1
ATOM 781 C C . TRP A 1 89 ? -15.334 -10.180 16.102 1.00 95.25 89 TRP A C 1
ATOM 783 O O . TRP A 1 89 ? -14.935 -11.340 15.980 1.00 95.25 89 TRP A O 1
ATOM 793 N N . ASP A 1 90 ? -16.579 -9.801 15.845 1.00 96.75 90 ASP A N 1
ATOM 794 C CA . ASP A 1 90 ? -17.643 -10.655 15.322 1.00 96.75 90 ASP A CA 1
ATOM 795 C C . ASP A 1 90 ? -17.495 -10.943 13.837 1.00 96.75 90 ASP A C 1
ATOM 797 O O . ASP A 1 90 ? -17.851 -12.022 13.360 1.00 96.75 90 ASP A O 1
ATOM 801 N N . SER A 1 91 ? -16.998 -9.962 13.081 1.00 97.25 91 SER A N 1
ATOM 802 C CA . SER A 1 91 ? -16.881 -10.107 11.636 1.00 97.25 91 SER A CA 1
ATOM 803 C C . SER A 1 91 ? -15.659 -9.432 11.046 1.00 97.25 91 SER A C 1
ATOM 805 O O . SER A 1 91 ? -15.160 -8.402 11.513 1.00 97.25 91 SER A O 1
ATOM 807 N N . HIS A 1 92 ? -15.204 -10.009 9.940 1.00 97.81 92 HIS A N 1
ATOM 808 C CA . HIS A 1 92 ? -14.137 -9.468 9.127 1.00 97.81 92 HIS A CA 1
ATOM 809 C C . HIS A 1 92 ? -14.482 -9.543 7.650 1.00 97.81 92 HIS A C 1
ATOM 811 O O . HIS A 1 92 ? -14.901 -10.573 7.132 1.00 97.81 92 HIS A O 1
ATOM 817 N N . TYR A 1 93 ? -14.188 -8.459 6.942 1.00 98.44 93 TYR A N 1
ATOM 818 C CA . TYR A 1 93 ? -14.082 -8.469 5.492 1.00 98.44 93 TYR A CA 1
ATOM 819 C C . TYR A 1 93 ? -12.690 -7.992 5.098 1.00 98.44 93 TYR A C 1
ATOM 821 O O . TYR A 1 93 ? -12.218 -6.950 5.555 1.00 98.44 93 TYR A O 1
ATOM 829 N N . GLY A 1 94 ? -12.031 -8.742 4.225 1.00 98.25 94 GLY A N 1
ATOM 830 C CA . GLY A 1 94 ? -10.729 -8.410 3.677 1.00 98.25 94 GLY A CA 1
ATOM 831 C C . GLY A 1 94 ? -10.688 -8.660 2.180 1.00 98.25 94 GLY A C 1
ATOM 832 O O . GLY A 1 94 ? -10.994 -9.754 1.723 1.00 98.25 94 GLY A O 1
ATOM 833 N N . GLU A 1 95 ? -10.238 -7.666 1.427 1.00 98.38 95 GLU A N 1
ATOM 834 C CA . GLU A 1 95 ? -9.959 -7.754 -0.001 1.00 98.38 95 GLU A CA 1
ATOM 835 C C . GLU A 1 95 ? -8.500 -7.375 -0.242 1.00 98.38 95 GLU A C 1
ATOM 837 O O . GLU A 1 95 ? -8.004 -6.349 0.239 1.00 98.38 95 GLU A O 1
ATOM 842 N N . ARG A 1 96 ? -7.789 -8.205 -1.002 1.00 97.94 96 ARG A N 1
ATOM 843 C CA . ARG A 1 96 ? -6.458 -7.885 -1.513 1.00 97.94 96 ARG A CA 1
ATOM 844 C C . ARG A 1 96 ? -6.423 -8.127 -3.001 1.00 97.94 96 ARG A C 1
ATOM 846 O O . ARG A 1 96 ? -6.686 -9.241 -3.435 1.00 97.94 96 ARG A O 1
ATOM 853 N N . LYS A 1 97 ? -6.013 -7.125 -3.765 1.00 98.00 97 LYS A N 1
ATOM 854 C CA . LYS A 1 97 ? -5.828 -7.257 -5.210 1.00 98.00 97 LYS A CA 1
ATOM 855 C C . LYS A 1 97 ? -4.515 -6.661 -5.656 1.00 98.00 97 LYS A C 1
ATOM 857 O O . LYS A 1 97 ? -3.919 -5.833 -4.965 1.00 98.00 97 LYS A O 1
ATOM 862 N N . GLY A 1 98 ? -4.051 -7.091 -6.810 1.00 97.62 98 GLY A N 1
ATOM 863 C CA . GLY A 1 98 ? -2.843 -6.542 -7.383 1.00 97.62 98 GLY A CA 1
ATOM 864 C C . GLY A 1 98 ? -2.597 -7.034 -8.785 1.00 97.62 98 GLY A C 1
ATOM 865 O O . GLY A 1 98 ? -3.264 -7.941 -9.284 1.00 97.62 98 GLY A O 1
ATOM 866 N N . VAL A 1 99 ? -1.624 -6.385 -9.404 1.00 97.25 99 VAL A N 1
ATOM 867 C CA . VAL A 1 99 ? -1.141 -6.752 -10.723 1.00 97.25 99 VAL A CA 1
ATOM 868 C C . VAL A 1 99 ? 0.372 -6.644 -10.765 1.00 97.25 99 VAL A C 1
ATOM 870 O O . VAL A 1 99 ? 0.951 -5.742 -10.152 1.00 97.25 99 VAL A O 1
ATOM 873 N N . ILE A 1 100 ? 0.994 -7.572 -11.483 1.00 96.94 100 ILE A N 1
ATOM 874 C CA . ILE A 1 100 ? 2.390 -7.525 -11.902 1.00 96.94 100 ILE A CA 1
ATOM 875 C C . ILE A 1 100 ? 2.410 -7.624 -13.423 1.00 96.94 100 ILE A C 1
ATOM 877 O O . ILE A 1 100 ? 1.810 -8.537 -13.995 1.00 96.94 100 ILE A O 1
ATOM 881 N N . HIS A 1 101 ? 3.118 -6.693 -14.045 1.00 95.88 101 HIS A N 1
ATOM 882 C CA . HIS A 1 101 ? 3.417 -6.640 -15.467 1.00 95.88 101 HIS A CA 1
ATOM 883 C C . HIS A 1 101 ? 4.929 -6.575 -15.655 1.00 95.88 101 HIS A C 1
ATOM 885 O O . HIS A 1 101 ? 5.597 -5.854 -14.904 1.00 95.88 101 HIS A O 1
ATOM 891 N N . TYR A 1 102 ? 5.420 -7.330 -16.635 1.00 96.75 102 TYR A N 1
ATOM 892 C CA . TYR A 1 102 ? 6.757 -7.176 -17.191 1.00 96.75 102 TYR A CA 1
ATOM 893 C C . TYR A 1 102 ? 6.682 -7.095 -18.711 1.00 96.75 102 TYR A C 1
ATOM 895 O O . TYR A 1 102 ? 5.916 -7.852 -19.313 1.00 96.75 102 TYR A O 1
ATOM 903 N N . ASP A 1 103 ? 7.494 -6.209 -19.263 1.00 93.62 103 ASP A N 1
ATOM 904 C CA . ASP A 1 103 ? 7.835 -6.069 -20.677 1.00 93.62 103 ASP A CA 1
ATOM 905 C C . ASP A 1 103 ? 9.367 -5.987 -20.705 1.00 93.62 103 ASP A C 1
ATOM 907 O O . ASP A 1 103 ? 9.941 -4.978 -20.311 1.00 93.62 103 ASP A O 1
ATOM 911 N N . TRP A 1 104 ? 10.044 -7.120 -20.899 1.00 90.06 104 TRP A N 1
ATOM 912 C CA . TRP A 1 104 ? 11.501 -7.196 -20.748 1.00 90.06 104 TRP A CA 1
ATOM 913 C C . TRP A 1 104 ? 12.242 -6.902 -22.042 1.00 90.06 104 TRP A C 1
ATOM 915 O O . TRP A 1 104 ? 13.419 -6.537 -21.974 1.00 90.06 104 TRP A O 1
ATOM 925 N N . ASP A 1 105 ? 11.614 -7.165 -23.185 1.00 92.00 105 ASP A N 1
ATOM 926 C CA . ASP A 1 105 ? 12.173 -6.856 -24.496 1.00 92.00 105 ASP A CA 1
ATOM 927 C C . ASP A 1 105 ? 11.756 -5.484 -25.030 1.00 92.00 105 ASP A C 1
ATOM 929 O O . ASP A 1 105 ? 12.318 -5.064 -26.045 1.00 92.00 105 ASP A O 1
ATOM 933 N N . ASP A 1 106 ? 10.895 -4.782 -24.286 1.00 88.69 106 ASP A N 1
ATOM 934 C CA . ASP A 1 106 ? 10.545 -3.380 -24.483 1.00 88.69 106 ASP A CA 1
ATOM 935 C C . ASP A 1 106 ? 9.944 -3.132 -25.876 1.00 88.69 106 ASP A C 1
ATOM 937 O O . ASP A 1 106 ? 10.256 -2.189 -26.605 1.00 88.69 106 ASP A O 1
ATOM 941 N N . ASP A 1 107 ? 9.091 -4.066 -26.303 1.00 90.88 107 ASP A N 1
ATOM 942 C CA . ASP A 1 107 ? 8.397 -3.999 -27.589 1.00 90.88 107 ASP A CA 1
ATOM 943 C C . ASP A 1 107 ? 6.965 -3.434 -27.465 1.00 90.88 107 ASP A C 1
ATOM 945 O O . ASP A 1 107 ? 6.233 -3.313 -28.462 1.00 90.88 107 ASP A O 1
ATOM 949 N N . GLY A 1 108 ? 6.569 -3.056 -26.243 1.00 87.12 108 GLY A N 1
ATOM 950 C CA . GLY A 1 108 ? 5.242 -2.567 -25.882 1.00 87.12 108 GLY A CA 1
ATOM 951 C C . GLY A 1 108 ? 4.211 -3.682 -25.671 1.00 87.12 108 GLY A C 1
ATOM 952 O O . GLY A 1 108 ? 3.018 -3.399 -25.466 1.00 87.12 108 GLY A O 1
ATOM 953 N N . VAL A 1 109 ? 4.618 -4.952 -25.744 1.00 90.38 109 VAL A N 1
ATOM 954 C CA . VAL A 1 109 ? 3.796 -6.135 -25.492 1.00 90.38 109 VAL A CA 1
ATOM 955 C C . VAL A 1 109 ? 4.271 -6.823 -24.217 1.00 90.38 109 VAL A C 1
ATOM 957 O O . VAL A 1 109 ? 5.399 -7.253 -24.066 1.00 90.38 109 VAL A O 1
ATOM 960 N N . LEU A 1 110 ? 3.341 -7.024 -23.281 1.00 92.56 110 LEU A N 1
ATOM 961 C CA . LEU A 1 110 ? 3.669 -7.674 -22.014 1.00 92.56 110 LEU A CA 1
ATOM 962 C C . LEU A 1 110 ? 4.151 -9.121 -22.207 1.00 92.56 110 LEU A C 1
ATOM 964 O O . LEU A 1 110 ? 3.345 -10.011 -22.502 1.00 92.56 110 LEU A O 1
ATOM 968 N N . ASP A 1 111 ? 5.412 -9.369 -21.869 1.00 95.56 111 ASP A N 1
ATOM 969 C CA . ASP A 1 111 ? 5.988 -10.703 -21.679 1.00 95.56 111 ASP A CA 1
ATOM 970 C C . ASP A 1 111 ? 5.299 -11.487 -20.561 1.00 95.56 111 ASP A C 1
ATOM 972 O O . ASP A 1 111 ? 5.134 -12.713 -20.609 1.00 95.56 111 ASP A O 1
ATOM 976 N N . TYR A 1 112 ? 4.900 -10.778 -19.504 1.00 97.12 112 TYR A N 1
ATOM 977 C CA . TYR A 1 112 ? 4.274 -11.390 -18.346 1.00 97.12 112 TYR A CA 1
ATOM 978 C C . TYR A 1 112 ? 3.205 -10.501 -17.735 1.00 97.12 112 TYR A C 1
ATOM 980 O O . TYR A 1 112 ? 3.397 -9.317 -17.459 1.00 97.12 112 TYR A O 1
ATOM 988 N N . ARG A 1 113 ? 2.081 -11.136 -17.403 1.00 96.56 113 ARG A N 1
ATOM 989 C CA . ARG A 1 113 ? 1.012 -10.533 -16.619 1.00 96.56 113 ARG A CA 1
ATOM 990 C C . ARG A 1 113 ? 0.482 -11.520 -15.602 1.00 96.56 113 ARG A C 1
ATOM 992 O O . ARG A 1 113 ? 0.088 -12.634 -15.942 1.00 96.56 113 ARG A O 1
ATOM 999 N N . HIS A 1 114 ? 0.393 -11.063 -14.362 1.00 97.50 114 HIS A N 1
ATOM 1000 C CA . HIS A 1 114 ? -0.317 -11.771 -13.315 1.00 97.50 114 HIS A CA 1
ATOM 1001 C C . HIS A 1 114 ? -1.196 -10.819 -12.526 1.00 97.50 114 HIS A C 1
ATOM 1003 O O . HIS A 1 114 ? -0.754 -9.760 -12.086 1.00 97.50 114 HIS A O 1
ATOM 1009 N N . GLU A 1 115 ? -2.441 -11.231 -12.342 1.00 97.69 115 GLU A N 1
ATOM 1010 C CA . GLU A 1 115 ? -3.446 -10.527 -11.564 1.00 97.69 115 GLU A CA 1
ATOM 1011 C C . GLU A 1 115 ? -3.993 -11.473 -10.519 1.00 97.69 115 GLU A C 1
ATOM 1013 O O . GLU A 1 115 ? -4.144 -12.674 -10.761 1.00 97.69 115 GLU A O 1
ATOM 1018 N N . TRP A 1 116 ? -4.281 -10.919 -9.353 1.00 98.06 116 TRP A N 1
ATOM 1019 C CA . TRP A 1 116 ? -4.858 -11.680 -8.266 1.00 98.06 116 TRP A CA 1
ATOM 1020 C C . TRP A 1 116 ? -5.866 -10.840 -7.506 1.00 98.06 116 TRP A C 1
ATOM 1022 O O . TRP A 1 116 ? -5.740 -9.619 -7.386 1.00 98.06 116 TRP A O 1
ATOM 1032 N N . GLU A 1 117 ? -6.831 -11.548 -6.942 1.00 97.94 117 GLU A N 1
ATOM 1033 C CA . GLU A 1 117 ? -7.798 -11.044 -5.989 1.00 97.94 117 GLU A CA 1
ATOM 1034 C C . GLU A 1 117 ? -7.994 -12.117 -4.917 1.00 97.94 117 GLU A C 1
ATOM 1036 O O . GLU A 1 117 ? -8.120 -13.305 -5.217 1.00 97.94 117 GLU A O 1
ATOM 1041 N N . ILE A 1 118 ? -7.948 -11.705 -3.657 1.00 97.94 118 ILE A N 1
ATOM 1042 C CA . ILE A 1 118 ? -8.100 -12.570 -2.494 1.00 97.94 118 ILE A CA 1
ATOM 1043 C C . ILE A 1 118 ? -9.150 -11.933 -1.600 1.00 97.94 118 ILE A C 1
ATOM 1045 O O . ILE A 1 118 ? -8.987 -10.788 -1.175 1.00 97.94 118 ILE A O 1
ATOM 1049 N N . LEU A 1 119 ? -10.183 -12.708 -1.287 1.00 98.12 119 LEU A N 1
ATOM 1050 C CA . LEU A 1 119 ? -11.239 -12.334 -0.359 1.00 98.12 119 LEU A CA 1
ATOM 1051 C C . LEU A 1 119 ? -11.124 -13.173 0.912 1.00 98.12 119 LEU A C 1
ATOM 1053 O O . LEU A 1 119 ? -10.877 -14.379 0.866 1.00 98.12 119 LEU A O 1
ATOM 1057 N N . THR A 1 120 ? -11.286 -12.531 2.060 1.00 97.88 120 THR A N 1
ATOM 1058 C CA . THR A 1 120 ? -11.366 -13.175 3.372 1.00 97.88 120 THR A CA 1
ATOM 1059 C C . THR A 1 120 ? -12.598 -12.649 4.079 1.00 97.88 120 THR A C 1
ATOM 1061 O O . THR A 1 120 ? -12.752 -11.440 4.217 1.00 97.88 120 THR A O 1
ATOM 1064 N N . ILE A 1 121 ? -13.475 -13.561 4.489 1.00 97.62 121 ILE A N 1
ATOM 1065 C CA . ILE A 1 121 ? -14.717 -13.245 5.186 1.00 97.62 121 ILE A CA 1
ATOM 1066 C C . ILE A 1 121 ? -14.896 -14.271 6.298 1.00 97.62 121 ILE A C 1
ATOM 1068 O O . ILE A 1 121 ? -14.731 -15.468 6.044 1.00 97.62 121 ILE A O 1
ATOM 1072 N N . TRP A 1 122 ? -15.215 -13.798 7.493 1.00 97.31 122 TRP A N 1
ATOM 1073 C CA . TRP A 1 122 ? -15.715 -14.599 8.602 1.00 97.31 122 TRP A CA 1
ATOM 1074 C C . TRP A 1 122 ? -16.621 -13.745 9.477 1.00 97.31 122 TRP A C 1
ATOM 1076 O O . TRP A 1 122 ? -16.493 -12.498 9.398 1.00 97.31 122 TRP A O 1
#

pLDDT: mean 92.63, std 7.79, range [51.72, 98.44]

Radius of gyration: 20.33 Å; chains: 1; bounding box: 44×28×58 Å

Sequence (122 aa):
DDGNPEYVYHRQTSYYRIDWNDDGIWTHYQYSYNYWTYKDVDSDGNAEYMYRYVNYAYYVDADQDDNLEVKRTNYVYQTWKDDDDDGTWDSHYGERKGVIHYDWDDDGVLDYRHEWEILTIW

Foldseek 3Di:
DLPQDQKDKDKDKDKDFDPPVPPPDTFKIKIKIKMKMFGDNPRPNATQKIWIKIKIWIFGPPVVPPATQWIKIKIKTKMFGDNVRPNDTPKIWIKIKMKIFGDPVRPNDTPDIDIDIDIDID

Secondary structure (DSSP, 8-state):
--S--SEEEEEEEEEEEE-SSSSSS--EEEEEEEEEEEE-SS-SSS-SEEEEEEEEEEEE-SSSSS--SEEEEEEEEEEEE-SS-SSS--EEEEEEEEEEEE-SS-SSS-SEEEEEEEEEE-